Protein AF-A0A959S8U9-F1 (afdb_monomer_lite)

pLDDT: mean 96.43, std 3.21, range [74.88, 98.69]

Structure (mmCIF, N/CA/C/O backbone):
data_AF-A0A959S8U9-F1
#
_entry.id   AF-A0A959S8U9-F1
#
loop_
_atom_site.group_PDB
_atom_site.id
_atom_site.type_symbol
_atom_site.label_atom_id
_atom_site.label_alt_id
_atom_site.label_comp_id
_atom_site.label_asym_id
_atom_site.label_entity_id
_atom_site.label_seq_id
_atom_site.pdbx_PDB_ins_code
_atom_site.Cartn_x
_atom_site.Cartn_y
_atom_site.Cartn_z
_atom_site.occupancy
_atom_site.B_iso_or_equiv
_atom_site.auth_seq_id
_atom_site.auth_comp_id
_atom_site.auth_asym_id
_atom_site.auth_atom_id
_atom_site.pdbx_PDB_model_num
ATOM 1 N N . VAL A 1 1 ? 0.342 -6.848 -3.526 1.00 97.88 1 VAL A N 1
ATOM 2 C CA . VAL A 1 1 ? 1.681 -6.612 -4.113 1.00 97.88 1 VAL A CA 1
ATOM 3 C C . VAL A 1 1 ? 1.489 -6.330 -5.592 1.00 97.88 1 VAL A C 1
ATOM 5 O O . VAL A 1 1 ? 0.803 -7.133 -6.208 1.00 97.88 1 VAL A O 1
ATOM 8 N N . SER A 1 2 ? 1.954 -5.182 -6.099 1.00 98.06 2 SER A N 1
ATOM 9 C CA . SER A 1 2 ? 1.741 -4.687 -7.476 1.00 98.06 2 SER A CA 1
ATOM 10 C C . SER A 1 2 ? 0.367 -5.036 -8.079 1.00 98.06 2 SER A C 1
ATOM 12 O O . SER A 1 2 ? 0.289 -5.663 -9.133 1.00 98.06 2 SER A O 1
ATOM 14 N N . PRO A 1 3 ? -0.746 -4.691 -7.398 1.00 97.69 3 PRO A N 1
ATOM 15 C CA . PRO A 1 3 ? -2.076 -5.047 -7.876 1.00 97.69 3 PRO A CA 1
ATOM 16 C C . PRO A 1 3 ? -2.414 -4.304 -9.175 1.00 97.69 3 PRO A C 1
ATOM 18 O O . PRO A 1 3 ? -2.199 -3.095 -9.278 1.00 97.69 3 PRO A O 1
ATOM 21 N N . SER A 1 4 ? -3.020 -5.004 -10.134 1.00 97.62 4 SER A N 1
ATOM 22 C CA . SER A 1 4 ? -3.507 -4.439 -11.403 1.00 97.62 4 SER A CA 1
ATOM 23 C C . SER A 1 4 ? -4.772 -3.590 -11.207 1.00 97.62 4 SER A C 1
ATOM 25 O O . SER A 1 4 ? -5.832 -3.892 -11.743 1.00 97.62 4 SER A O 1
ATOM 27 N N . LEU A 1 5 ? -4.677 -2.517 -10.416 1.00 97.69 5 LEU A N 1
ATOM 28 C CA . LEU A 1 5 ? -5.803 -1.654 -10.023 1.00 97.69 5 LEU A CA 1
ATOM 29 C C . LEU A 1 5 ? -6.411 -0.848 -11.175 1.00 97.69 5 LEU A C 1
ATOM 31 O O . LEU A 1 5 ? -7.451 -0.233 -10.987 1.00 97.69 5 LEU A O 1
ATOM 35 N N . TRP A 1 6 ? -5.760 -0.818 -12.336 1.00 95.69 6 TRP A N 1
ATOM 36 C CA . TRP A 1 6 ? -6.275 -0.211 -13.565 1.00 95.69 6 TRP A CA 1
ATOM 37 C C . TRP A 1 6 ? -7.273 -1.117 -14.299 1.00 95.69 6 TRP A C 1
ATOM 39 O O . TRP A 1 6 ? -8.006 -0.638 -15.163 1.00 95.69 6 TRP A O 1
ATOM 49 N N . TRP A 1 7 ? -7.300 -2.414 -13.974 1.00 96.94 7 TRP A N 1
ATOM 50 C CA . TRP A 1 7 ? -8.231 -3.373 -14.561 1.00 96.94 7 TRP A CA 1
ATOM 51 C C . TRP A 1 7 ? -9.687 -2.950 -14.323 1.00 96.94 7 TRP A C 1
ATOM 53 O O . TRP A 1 7 ? -9.990 -2.306 -13.318 1.00 96.94 7 TRP A O 1
ATOM 63 N N . ASP A 1 8 ? -10.579 -3.320 -15.249 1.00 97.06 8 ASP A N 1
ATOM 64 C CA . ASP A 1 8 ? -12.016 -3.016 -15.171 1.00 97.06 8 ASP A CA 1
ATOM 65 C C . ASP A 1 8 ? -12.285 -1.515 -14.937 1.00 97.06 8 ASP A C 1
ATOM 67 O O . ASP A 1 8 ? -12.994 -1.108 -14.017 1.00 97.06 8 ASP A O 1
ATOM 71 N N . ASN A 1 9 ? -11.616 -0.666 -15.729 1.00 95.31 9 ASN A N 1
ATOM 72 C CA . ASN A 1 9 ? -11.664 0.798 -15.624 1.00 95.31 9 ASN A CA 1
ATOM 73 C C . ASN A 1 9 ? -11.380 1.341 -14.206 1.00 95.31 9 ASN A C 1
ATOM 75 O O . ASN A 1 9 ? -11.840 2.424 -13.837 1.00 95.31 9 ASN A O 1
ATOM 79 N N . GLY A 1 10 ? -10.621 0.599 -13.397 1.00 96.25 10 GLY A N 1
ATOM 80 C CA . GLY A 1 10 ? -10.313 0.956 -12.018 1.00 96.25 10 GLY A CA 1
ATOM 81 C C . GLY A 1 10 ? -11.494 0.869 -11.053 1.00 96.25 10 GLY A C 1
ATOM 82 O O . GLY A 1 10 ? -11.495 1.573 -10.039 1.00 96.25 10 GLY A O 1
ATOM 83 N N . SER A 1 11 ? -12.478 0.008 -11.329 1.00 96.31 11 SER A N 1
ATOM 84 C CA . SER A 1 11 ? -13.692 -0.153 -10.513 1.00 96.31 11 SER A CA 1
ATOM 85 C C . SER A 1 11 ? -13.409 -0.446 -9.034 1.00 96.31 11 SER A C 1
ATOM 87 O O . SER A 1 11 ? -14.137 0.006 -8.147 1.00 96.31 11 SER A O 1
ATOM 89 N N . LEU A 1 12 ? -12.325 -1.170 -8.736 1.00 94.56 12 LEU A N 1
ATOM 90 C CA . LEU A 1 12 ? -11.928 -1.449 -7.358 1.00 94.56 12 LEU A CA 1
ATOM 91 C C . LEU A 1 12 ? -11.465 -0.176 -6.641 1.00 94.56 12 LEU A C 1
ATOM 93 O O . LEU A 1 12 ? -11.893 0.091 -5.517 1.00 94.56 12 LEU A O 1
ATOM 97 N N . VAL A 1 13 ? -10.606 0.624 -7.281 1.00 96.19 13 VAL A N 1
ATOM 98 C CA . VAL A 1 13 ? -10.060 1.825 -6.638 1.00 96.19 13 VAL A CA 1
ATOM 99 C C . VAL A 1 13 ? -11.093 2.942 -6.543 1.00 96.19 13 VAL A C 1
ATOM 101 O O . VAL A 1 13 ? -11.074 3.699 -5.575 1.00 96.19 13 VAL A O 1
ATOM 104 N N . SER A 1 14 ? -12.037 3.018 -7.488 1.00 96.44 14 SER A N 1
ATOM 105 C CA . SER A 1 14 ? -13.134 3.991 -7.434 1.00 96.44 14 SER A CA 1
ATOM 106 C C . SER A 1 14 ? -14.087 3.741 -6.262 1.00 96.44 14 SER A C 1
ATOM 108 O O . SER A 1 14 ? -14.673 4.687 -5.748 1.00 96.44 14 SER A O 1
ATOM 110 N N . ARG A 1 15 ? -14.215 2.487 -5.810 1.00 96.94 15 ARG A N 1
ATOM 111 C CA . ARG A 1 15 ? -15.078 2.083 -4.685 1.00 96.94 15 ARG A CA 1
ATOM 112 C C . ARG A 1 15 ? -14.350 2.022 -3.342 1.00 96.94 15 ARG A C 1
ATOM 114 O O . ARG A 1 15 ? -15.001 1.852 -2.315 1.00 96.94 15 ARG A O 1
ATOM 121 N N . ALA A 1 16 ? -13.021 2.143 -3.325 1.00 96.31 16 ALA A N 1
ATOM 122 C CA . ALA A 1 16 ? -12.214 1.947 -2.120 1.00 96.31 16 ALA A CA 1
ATOM 123 C C . ALA A 1 16 ? -12.636 2.876 -0.970 1.00 96.31 16 ALA A C 1
ATOM 125 O O . ALA A 1 16 ? -12.793 2.422 0.162 1.00 96.31 16 ALA A O 1
ATOM 126 N N . SER A 1 17 ? -12.884 4.155 -1.265 1.00 96.19 17 SER A N 1
ATOM 127 C CA . SER A 1 17 ? -13.349 5.129 -0.273 1.00 96.19 17 SER A CA 1
ATOM 128 C C . SER A 1 17 ? -14.691 4.743 0.347 1.00 96.19 17 SER A C 1
ATOM 130 O O . SER A 1 17 ? -14.840 4.823 1.564 1.00 96.19 17 SER A O 1
ATOM 132 N N . ASP A 1 18 ? -15.652 4.301 -0.466 1.00 96.88 18 ASP A N 1
ATOM 133 C CA . ASP A 1 18 ? -16.986 3.920 0.010 1.00 96.88 18 ASP A CA 1
ATOM 134 C C . ASP A 1 18 ? -16.933 2.641 0.845 1.00 96.88 18 ASP A C 1
ATOM 136 O O . ASP A 1 18 ? -17.555 2.566 1.904 1.00 96.88 18 ASP A O 1
ATOM 140 N N . ILE A 1 19 ? -16.122 1.665 0.423 1.00 94.88 19 ILE A N 1
ATOM 141 C CA . ILE A 1 19 ? -15.886 0.431 1.180 1.00 94.88 19 ILE A CA 1
ATOM 142 C C . ILE A 1 19 ? -15.316 0.763 2.562 1.00 94.88 19 ILE A C 1
ATOM 144 O O . ILE A 1 19 ? -15.880 0.323 3.564 1.00 94.88 19 ILE A O 1
ATOM 148 N N . LEU A 1 20 ? -14.255 1.575 2.628 1.00 95.69 20 LEU A N 1
ATOM 149 C CA . LEU A 1 20 ? -13.613 1.952 3.891 1.00 95.69 20 LEU A CA 1
ATOM 150 C C . LEU A 1 20 ? -14.571 2.711 4.821 1.00 95.69 20 LEU A C 1
ATOM 152 O O . LEU A 1 20 ? -14.665 2.383 6.001 1.00 95.69 20 LEU A O 1
ATOM 156 N N . LYS A 1 21 ? -15.345 3.666 4.289 1.00 95.25 21 LYS A N 1
ATOM 157 C CA . LYS A 1 21 ? -16.351 4.412 5.069 1.00 95.25 21 LYS A CA 1
ATOM 158 C C . LYS A 1 21 ? -17.482 3.525 5.583 1.00 95.25 21 LYS A C 1
ATOM 160 O O . LYS A 1 21 ? -17.973 3.747 6.684 1.00 95.25 21 LYS A O 1
ATOM 165 N N . SER A 1 22 ? -17.904 2.538 4.792 1.00 95.81 22 SER A N 1
ATOM 166 C CA . SER A 1 22 ? -18.996 1.625 5.156 1.00 95.81 22 SER A CA 1
ATOM 167 C C . SER A 1 22 ? -18.613 0.590 6.219 1.00 95.81 22 SER A C 1
ATOM 169 O O . SER A 1 22 ? -19.487 -0.105 6.732 1.00 95.81 22 SER A O 1
ATOM 171 N N . ARG A 1 23 ? -17.319 0.475 6.548 1.00 93.62 23 ARG A N 1
ATOM 172 C CA . ARG A 1 23 ? -16.763 -0.531 7.464 1.00 93.62 23 ARG A CA 1
ATOM 173 C C . ARG A 1 23 ? -15.924 0.131 8.571 1.00 93.62 23 ARG A C 1
ATOM 175 O O . ARG A 1 23 ? -14.718 -0.107 8.652 1.00 93.62 23 ARG A O 1
ATOM 182 N N . PRO A 1 24 ? -16.522 0.974 9.433 1.00 87.81 24 PRO A N 1
ATOM 183 C CA . PRO A 1 24 ? -15.790 1.665 10.502 1.00 87.81 24 PRO A CA 1
ATOM 184 C C . PRO A 1 24 ? -15.222 0.710 11.567 1.00 87.81 24 PRO A C 1
ATOM 186 O O . PRO A 1 24 ? -14.287 1.064 12.283 1.00 87.81 24 PRO A O 1
ATOM 189 N N . ASP A 1 25 ? -15.778 -0.496 11.659 1.00 92.06 25 ASP A N 1
ATOM 190 C CA . ASP A 1 25 ? -15.401 -1.589 12.553 1.00 92.06 25 ASP A CA 1
ATOM 191 C C . ASP A 1 25 ? -14.391 -2.570 11.931 1.00 92.06 25 ASP A C 1
ATOM 193 O O . ASP A 1 25 ? -14.061 -3.584 12.544 1.00 92.06 25 ASP A O 1
ATOM 197 N N . MET A 1 26 ? -13.878 -2.283 10.728 1.00 93.62 26 MET A N 1
ATOM 198 C CA . MET A 1 26 ? -12.856 -3.100 10.072 1.00 93.62 26 MET A CA 1
ATOM 199 C C . MET A 1 26 ? -11.597 -3.201 10.954 1.00 93.62 26 MET A C 1
ATOM 201 O O . MET A 1 26 ? -11.035 -2.192 11.389 1.00 93.62 26 MET A O 1
ATOM 205 N N . THR A 1 27 ? -11.147 -4.428 11.215 1.00 95.25 27 THR A 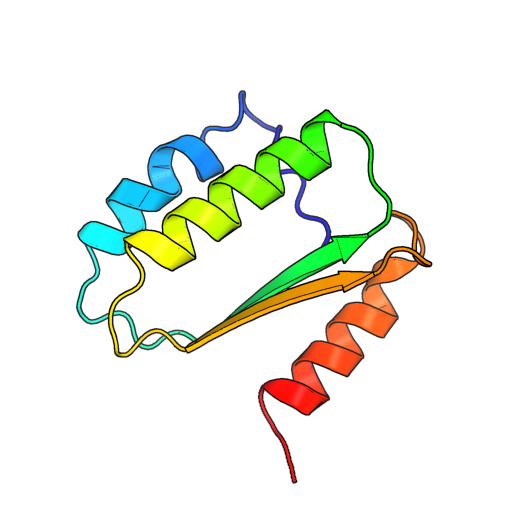N 1
ATOM 206 C CA . THR A 1 27 ? -9.958 -4.748 12.040 1.00 95.25 27 THR A CA 1
ATOM 207 C C . THR A 1 27 ? -8.859 -5.443 11.235 1.00 95.25 27 THR A C 1
ATOM 209 O O . THR A 1 27 ? -7.796 -5.803 11.751 1.00 95.25 27 THR A O 1
ATOM 212 N N . GLU A 1 28 ? -9.116 -5.640 9.948 1.00 94.25 28 GLU A N 1
ATOM 213 C CA . GLU A 1 28 ? -8.264 -6.331 9.010 1.00 94.25 28 GLU A CA 1
ATOM 214 C C . GLU A 1 28 ? -6.930 -5.597 8.836 1.00 94.25 28 GLU A C 1
ATOM 216 O O . GLU A 1 28 ? -6.835 -4.365 8.853 1.00 94.25 28 GLU A O 1
ATOM 221 N N . ARG A 1 29 ? -5.875 -6.394 8.644 1.00 96.25 29 ARG A N 1
ATOM 222 C CA . ARG A 1 29 ? -4.534 -5.898 8.355 1.00 96.25 29 ARG A CA 1
ATOM 223 C C . ARG A 1 29 ? -4.319 -5.868 6.845 1.00 96.25 29 ARG A C 1
ATOM 225 O O . ARG A 1 29 ? -4.415 -6.917 6.211 1.00 96.25 29 ARG A O 1
ATOM 232 N N . VAL A 1 30 ? -3.988 -4.711 6.276 1.00 96.94 30 VAL A N 1
ATOM 233 C CA . VAL A 1 30 ? -3.813 -4.552 4.820 1.00 96.94 30 VAL A CA 1
ATOM 234 C C . VAL A 1 30 ? -2.391 -4.119 4.480 1.00 96.94 30 VAL A C 1
ATOM 236 O O . VAL A 1 30 ? -1.919 -3.079 4.927 1.00 96.94 30 VAL A O 1
ATOM 239 N N . TYR A 1 31 ? -1.705 -4.895 3.646 1.00 98.44 31 TYR A N 1
ATOM 240 C CA . TYR A 1 31 ? -0.367 -4.565 3.159 1.00 98.44 31 TYR A CA 1
ATOM 241 C C . TYR A 1 31 ? -0.406 -4.227 1.667 1.00 98.44 31 TYR A C 1
ATOM 243 O O . TYR A 1 31 ? -0.756 -5.063 0.828 1.00 98.44 31 TYR A O 1
ATOM 251 N N . LEU A 1 32 ? -0.035 -2.992 1.337 1.00 98.56 32 LEU A N 1
ATOM 252 C CA . LEU A 1 32 ? 0.058 -2.483 -0.024 1.00 98.56 32 LEU A CA 1
ATOM 253 C C . LEU A 1 32 ? 1.534 -2.350 -0.404 1.00 98.56 32 LEU A C 1
ATOM 255 O O . LEU A 1 32 ? 2.324 -1.752 0.321 1.00 98.56 32 LEU A O 1
ATOM 259 N N . ALA A 1 33 ? 1.901 -2.886 -1.562 1.00 98.69 33 ALA A N 1
ATOM 260 C CA . ALA A 1 33 ? 3.250 -2.772 -2.100 1.00 98.69 33 ALA A CA 1
ATOM 261 C C . ALA A 1 33 ? 3.198 -2.520 -3.599 1.00 98.69 33 ALA A C 1
ATOM 263 O O . ALA A 1 33 ? 2.326 -3.082 -4.272 1.00 98.69 33 ALA A O 1
ATOM 264 N N . LEU A 1 34 ? 4.126 -1.704 -4.090 1.00 98.69 34 LEU A N 1
ATOM 265 C CA . LEU A 1 34 ? 4.240 -1.311 -5.492 1.00 98.69 34 LEU A CA 1
ATOM 266 C C . LEU A 1 34 ? 5.707 -1.317 -5.916 1.00 98.69 34 LEU A C 1
ATOM 268 O O . LEU A 1 34 ? 6.546 -0.801 -5.180 1.00 98.69 34 LEU A O 1
ATOM 272 N N . GLY A 1 35 ? 5.988 -1.897 -7.077 1.00 98.62 35 GLY A N 1
ATOM 273 C CA . GLY A 1 35 ? 7.317 -1.881 -7.683 1.00 98.62 35 GLY A CA 1
ATOM 274 C C . GLY A 1 35 ? 7.545 -0.612 -8.491 1.00 98.62 35 GLY A C 1
ATOM 275 O O . GLY A 1 35 ? 6.712 0.297 -8.500 1.00 98.62 35 GLY A O 1
ATOM 276 N N . GLU A 1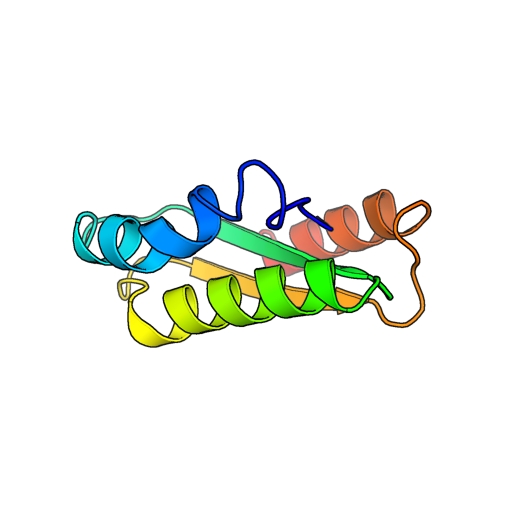 36 ? 8.636 -0.574 -9.237 1.00 98.25 36 GLU A N 1
ATOM 277 C CA . GLU A 1 36 ? 8.765 0.310 -10.383 1.00 98.25 36 GLU A CA 1
ATOM 278 C C . GLU A 1 36 ? 7.826 -0.176 -11.500 1.00 98.25 36 GLU A C 1
ATOM 280 O O . GLU A 1 36 ? 8.083 -1.151 -12.208 1.00 98.25 36 GLU A O 1
ATOM 285 N N . GLU A 1 37 ? 6.675 0.489 -11.600 1.00 97.69 37 GLU A N 1
ATOM 286 C CA . GLU A 1 37 ? 5.579 0.143 -12.504 1.00 97.69 37 GLU A CA 1
ATOM 287 C C . GLU A 1 37 ? 5.273 1.283 -13.485 1.00 97.69 37 GLU A C 1
ATOM 289 O O . GLU A 1 37 ? 5.640 2.444 -13.288 1.00 97.69 37 GLU A O 1
ATOM 294 N N . GLY A 1 38 ? 4.511 0.972 -14.535 1.00 96.44 38 GLY A N 1
ATOM 295 C CA . GLY A 1 38 ? 4.006 1.982 -15.463 1.00 96.44 38 GLY A CA 1
ATOM 296 C C . GLY A 1 38 ? 3.049 2.992 -14.810 1.00 96.44 38 GLY A C 1
ATOM 297 O O . GLY A 1 38 ? 2.404 2.721 -13.793 1.00 96.44 38 GLY A O 1
ATOM 298 N N . LYS A 1 39 ? 2.886 4.156 -15.458 1.00 96.94 39 LYS A N 1
ATOM 299 C CA . LYS A 1 39 ? 2.078 5.291 -14.961 1.00 96.94 39 LYS A CA 1
ATOM 300 C C . LYS A 1 39 ? 0.670 4.904 -14.495 1.00 96.94 39 LYS A C 1
ATOM 302 O O . LYS A 1 39 ? 0.201 5.426 -13.492 1.00 96.94 39 LYS A O 1
ATOM 307 N N . GLU A 1 40 ? -0.012 4.011 -15.208 1.00 95.44 40 GLU A N 1
ATOM 308 C CA . GLU A 1 40 ? -1.383 3.613 -14.861 1.00 95.44 40 GLU A CA 1
ATOM 309 C C . GLU A 1 40 ? -1.448 2.766 -13.582 1.00 95.44 40 GLU A C 1
ATOM 311 O O . GLU A 1 40 ? -2.332 2.967 -12.748 1.00 95.44 40 GLU A O 1
ATOM 316 N N . MET A 1 41 ? -0.470 1.883 -13.361 1.00 97.31 41 MET A N 1
ATOM 317 C CA . MET A 1 41 ? -0.362 1.127 -12.111 1.00 97.31 41 MET A CA 1
ATOM 318 C C . MET A 1 41 ? -0.012 2.034 -10.930 1.00 97.31 41 MET A C 1
ATOM 320 O O . MET A 1 41 ? -0.643 1.924 -9.875 1.00 97.31 41 MET A O 1
ATOM 324 N N . ALA A 1 42 ? 0.921 2.970 -11.126 1.00 97.62 42 ALA A N 1
ATOM 325 C CA . ALA A 1 42 ? 1.279 3.958 -10.111 1.00 97.62 42 ALA A CA 1
ATOM 326 C C . ALA A 1 42 ? 0.067 4.809 -9.694 1.00 97.62 42 ALA A C 1
ATOM 328 O O . ALA A 1 42 ? -0.264 4.860 -8.510 1.00 97.62 42 ALA A O 1
ATOM 329 N N . LYS A 1 43 ? -0.684 5.364 -10.658 1.00 97.38 43 LYS A N 1
ATOM 330 C CA . LYS A 1 43 ? -1.920 6.126 -10.388 1.00 97.38 43 LYS A CA 1
ATOM 331 C C . LYS A 1 43 ? -2.964 5.310 -9.625 1.00 97.38 43 LYS A C 1
ATOM 333 O O . LYS A 1 43 ? -3.619 5.831 -8.721 1.00 97.38 43 LYS A O 1
ATOM 338 N N . GLY A 1 44 ? -3.152 4.040 -9.994 1.00 97.81 44 GLY A N 1
ATOM 339 C CA . GLY A 1 44 ? -4.067 3.140 -9.293 1.00 97.81 44 GLY A CA 1
ATOM 340 C C . GLY A 1 44 ? -3.677 2.974 -7.823 1.00 97.81 44 GLY A C 1
ATOM 341 O O . GLY A 1 44 ? -4.518 3.115 -6.935 1.00 97.81 44 GLY A O 1
ATOM 342 N N . MET A 1 45 ? -2.390 2.751 -7.550 1.00 98.25 45 MET A N 1
ATOM 343 C CA . MET A 1 45 ? -1.887 2.637 -6.181 1.00 98.25 45 MET A CA 1
ATOM 344 C C . MET A 1 45 ? -1.998 3.953 -5.406 1.00 98.25 45 MET A C 1
ATOM 346 O O . MET A 1 45 ? -2.450 3.944 -4.265 1.00 98.25 45 MET A O 1
ATOM 350 N N . GLU A 1 46 ? -1.650 5.089 -6.012 1.00 97.94 46 GLU A N 1
ATOM 351 C CA . GLU A 1 46 ? -1.759 6.413 -5.382 1.00 97.94 46 GLU A CA 1
ATOM 352 C C . GLU A 1 46 ? -3.189 6.710 -4.918 1.00 97.94 46 GLU A C 1
ATOM 354 O O . GLU A 1 46 ? -3.401 7.184 -3.795 1.00 97.94 46 GLU A O 1
ATOM 359 N N . ARG A 1 47 ? -4.184 6.383 -5.753 1.00 98.00 47 ARG A N 1
ATOM 360 C CA . ARG A 1 47 ? -5.606 6.521 -5.410 1.00 98.00 47 ARG A CA 1
ATOM 361 C C . ARG A 1 47 ? -5.993 5.615 -4.244 1.00 98.00 47 ARG A C 1
ATOM 363 O O . ARG A 1 47 ? -6.657 6.080 -3.318 1.00 98.00 47 ARG A O 1
ATOM 370 N N . LEU A 1 48 ? -5.544 4.359 -4.249 1.00 98.38 48 LEU A N 1
ATOM 371 C CA . LEU A 1 48 ? -5.826 3.418 -3.164 1.00 98.38 48 LEU A CA 1
ATOM 372 C C . LEU A 1 48 ? -5.198 3.880 -1.843 1.00 98.38 48 LEU A C 1
ATOM 374 O O . LEU A 1 48 ? -5.885 3.955 -0.828 1.00 98.38 48 LEU A O 1
ATOM 378 N N . VAL A 1 49 ? -3.919 4.259 -1.861 1.00 98.38 49 VAL A N 1
ATOM 379 C CA . VAL A 1 49 ? -3.208 4.787 -0.686 1.00 98.38 49 VAL A CA 1
ATOM 380 C C . VAL A 1 49 ? -3.902 6.039 -0.156 1.00 98.38 49 VAL A C 1
ATOM 382 O O . VAL A 1 49 ? -4.059 6.189 1.053 1.00 98.38 49 VAL A O 1
ATOM 385 N N . SER A 1 50 ? -4.361 6.922 -1.044 1.00 98.25 50 SER A N 1
ATOM 386 C CA . SER A 1 50 ? -5.113 8.121 -0.661 1.00 98.25 50 SER A CA 1
ATOM 387 C C . SER A 1 50 ? -6.440 7.780 0.022 1.00 98.25 50 SER A C 1
ATOM 389 O O . SER A 1 50 ? -6.762 8.395 1.037 1.00 98.25 50 SER A O 1
ATOM 391 N N . ALA A 1 51 ? -7.171 6.774 -0.468 1.00 97.62 51 ALA A N 1
ATOM 392 C CA . ALA A 1 51 ? -8.402 6.301 0.166 1.00 97.62 51 ALA A CA 1
ATOM 393 C C . ALA A 1 51 ? -8.139 5.749 1.578 1.00 97.62 51 ALA A C 1
ATOM 395 O O . ALA A 1 51 ? -8.831 6.133 2.519 1.00 97.62 51 ALA A O 1
ATOM 396 N N . PHE A 1 52 ? -7.098 4.927 1.757 1.00 97.56 52 PHE A N 1
ATOM 397 C CA . PHE A 1 52 ? -6.701 4.436 3.083 1.00 97.56 52 PHE A CA 1
ATOM 398 C C . PHE A 1 52 ? -6.299 5.577 4.028 1.00 97.56 52 PHE A C 1
ATOM 400 O O . PHE A 1 52 ? -6.773 5.618 5.159 1.00 97.56 52 PHE A O 1
ATOM 407 N N . LYS A 1 53 ? -5.503 6.554 3.572 1.00 97.12 53 LYS A N 1
ATOM 408 C CA . LYS A 1 53 ? -5.124 7.721 4.395 1.00 97.12 53 LYS A CA 1
ATOM 409 C C . LYS A 1 53 ? -6.325 8.538 4.872 1.00 97.12 53 LYS A C 1
ATOM 411 O O . LYS A 1 53 ? -6.285 9.068 5.975 1.00 97.12 53 LYS A O 1
ATOM 416 N N . GLN A 1 54 ? -7.351 8.681 4.036 1.00 96.75 54 GLN A N 1
ATOM 417 C CA . GLN A 1 54 ? -8.497 9.547 4.323 1.00 96.75 54 GLN A CA 1
ATOM 418 C C . GLN A 1 54 ? -9.635 8.834 5.057 1.00 96.75 54 GLN A C 1
ATOM 420 O O . GLN A 1 54 ? -10.421 9.491 5.740 1.00 96.75 54 GLN A O 1
ATOM 425 N N . HIS A 1 55 ? -9.786 7.523 4.861 1.00 96.50 55 HIS A N 1
ATOM 426 C CA . HIS A 1 55 ? -11.011 6.812 5.234 1.00 96.50 55 HIS A CA 1
ATOM 427 C C . HIS A 1 55 ? -10.787 5.511 6.004 1.00 96.50 55 HIS A C 1
ATOM 429 O O . HIS A 1 55 ? -11.771 4.934 6.461 1.00 96.50 55 HIS A O 1
ATOM 435 N N . ALA A 1 56 ? -9.549 5.031 6.165 1.00 95.25 56 ALA A N 1
ATOM 436 C CA . ALA A 1 56 ? -9.315 3.872 7.019 1.00 95.25 56 ALA A CA 1
ATOM 437 C C . ALA A 1 56 ? -9.698 4.204 8.469 1.00 95.25 56 ALA A C 1
ATOM 439 O O . ALA A 1 56 ? -9.246 5.203 9.031 1.00 95.25 56 ALA A O 1
ATOM 440 N N . GLY A 1 57 ? -10.541 3.359 9.065 1.00 94.00 57 GLY A N 1
ATOM 441 C CA . GLY A 1 57 ? -10.910 3.475 10.471 1.00 94.00 57 GLY A CA 1
ATOM 442 C C . GLY A 1 57 ? -9.701 3.284 11.401 1.00 94.00 57 GLY A C 1
ATOM 443 O O . GLY A 1 57 ? -8.705 2.676 11.006 1.00 94.00 57 GLY A O 1
ATOM 444 N N . PRO A 1 58 ? -9.778 3.750 12.659 1.00 92.88 58 PRO A N 1
ATOM 445 C CA . PRO A 1 58 ? -8.655 3.704 13.603 1.00 92.88 58 PRO A CA 1
ATOM 446 C C . PRO A 1 58 ? -8.196 2.278 13.947 1.00 92.88 58 PRO A C 1
ATOM 448 O O . PRO A 1 58 ? -7.047 2.071 14.330 1.00 92.88 58 PRO A O 1
ATOM 451 N N . SER A 1 59 ? -9.081 1.291 13.793 1.00 94.38 59 SER A N 1
ATOM 452 C CA . SER A 1 59 ? -8.791 -0.128 14.020 1.00 94.38 59 SER A CA 1
ATOM 453 C C . SER A 1 59 ? -8.125 -0.817 12.823 1.00 94.38 59 SER A C 1
ATOM 455 O O . SER A 1 59 ? -7.603 -1.925 12.965 1.00 94.38 59 SER A O 1
ATOM 457 N N . VAL A 1 60 ? -8.101 -0.169 11.654 1.00 95.75 60 VAL A N 1
ATOM 458 C CA . VAL A 1 60 ? -7.505 -0.714 10.433 1.00 95.75 60 VAL A CA 1
ATOM 459 C C . VAL A 1 60 ? -5.999 -0.516 10.486 1.00 95.75 60 VAL A C 1
ATOM 461 O O . VAL A 1 60 ? -5.494 0.602 10.376 1.00 95.75 60 VAL A O 1
ATOM 464 N N . LYS A 1 61 ? -5.253 -1.614 10.593 1.00 95.75 61 LYS A N 1
ATOM 465 C CA . LYS A 1 61 ? -3.790 -1.571 10.495 1.00 95.75 61 LYS A CA 1
ATOM 466 C C . LYS A 1 61 ? -3.388 -1.758 9.045 1.00 95.75 61 LYS A C 1
ATOM 468 O O . LYS A 1 61 ? -3.647 -2.807 8.459 1.00 95.75 61 LYS A O 1
ATOM 473 N N . TRP A 1 62 ? -2.735 -0.768 8.461 1.00 97.25 62 TRP A N 1
ATOM 474 C CA . TRP A 1 62 ? -2.330 -0.862 7.070 1.00 97.25 62 TRP A CA 1
ATOM 475 C C . TRP A 1 62 ? -0.959 -0.245 6.822 1.00 97.25 62 TRP A C 1
ATOM 477 O O . TRP A 1 62 ? -0.509 0.633 7.556 1.00 97.25 62 TRP A O 1
ATOM 487 N N . TRP A 1 63 ? -0.298 -0.729 5.775 1.00 98.19 63 TRP A N 1
ATOM 488 C CA . TRP A 1 63 ? 1.028 -0.281 5.362 1.00 98.19 63 TRP A CA 1
ATOM 489 C C . TRP A 1 63 ? 1.060 -0.075 3.856 1.00 98.19 63 TRP A C 1
ATOM 491 O O . TRP A 1 63 ? 0.429 -0.821 3.106 1.00 98.19 63 TRP A O 1
ATOM 501 N N . TYR A 1 64 ? 1.853 0.899 3.425 1.00 98.50 64 TYR A N 1
ATOM 502 C CA . TYR A 1 64 ? 2.244 1.067 2.034 1.00 98.50 64 TYR A CA 1
ATOM 503 C C . TYR A 1 64 ? 3.769 1.085 1.937 1.00 98.50 64 TYR A C 1
ATOM 505 O O . TYR A 1 64 ? 4.412 1.875 2.627 1.00 98.50 64 TYR A O 1
ATOM 513 N N . VAL A 1 65 ? 4.336 0.213 1.100 1.00 98.62 65 VAL A N 1
ATOM 514 C CA . VAL A 1 65 ? 5.787 0.099 0.903 1.00 98.62 65 VAL A CA 1
ATOM 515 C C . VAL A 1 65 ? 6.123 0.119 -0.595 1.00 98.62 65 VAL A C 1
ATOM 517 O O . VAL A 1 65 ? 5.743 -0.813 -1.308 1.00 98.62 65 VAL A O 1
ATOM 520 N N . PRO A 1 66 ? 6.822 1.153 -1.092 1.00 98.31 66 PRO A N 1
ATOM 521 C CA . PRO A 1 66 ? 7.358 1.156 -2.449 1.00 98.31 66 PRO A CA 1
ATOM 522 C C . PRO A 1 66 ? 8.638 0.307 -2.544 1.00 98.31 66 PRO A C 1
ATOM 524 O O . PRO A 1 66 ? 9.414 0.243 -1.591 1.00 98.31 66 PRO A O 1
ATOM 527 N N . PHE A 1 67 ? 8.860 -0.307 -3.704 1.00 98.50 67 PHE A N 1
ATOM 528 C CA . PHE A 1 67 ? 10.052 -1.081 -4.063 1.00 98.50 67 PHE A CA 1
ATOM 529 C C . PHE A 1 67 ? 10.603 -0.569 -5.405 1.00 98.50 67 PHE A C 1
ATOM 531 O O . PHE A 1 67 ? 10.375 -1.204 -6.433 1.00 98.50 67 PHE A O 1
ATOM 538 N N . PRO A 1 68 ? 11.267 0.600 -5.433 1.00 97.94 68 PRO A N 1
ATOM 539 C CA . PRO A 1 68 ? 11.729 1.208 -6.682 1.00 97.94 68 PRO A CA 1
ATOM 540 C C . PRO A 1 68 ? 12.821 0.391 -7.386 1.00 97.94 68 PRO A C 1
ATOM 542 O O . PRO A 1 68 ? 13.040 0.580 -8.571 1.00 97.94 68 PRO A O 1
ATOM 545 N N . GLU A 1 69 ? 13.488 -0.531 -6.692 1.00 98.25 69 GLU A N 1
ATOM 546 C CA . GLU A 1 69 ? 14.474 -1.439 -7.288 1.00 98.25 69 GLU A CA 1
ATOM 547 C C . GLU A 1 69 ? 13.844 -2.707 -7.893 1.00 98.25 69 GLU A C 1
ATOM 549 O O . GLU A 1 69 ? 14.553 -3.539 -8.459 1.00 98.25 69 GLU A O 1
ATOM 554 N N . GLU A 1 70 ? 12.528 -2.892 -7.753 1.00 98.50 70 GLU A N 1
ATOM 555 C CA . GLU A 1 70 ? 11.829 -4.104 -8.171 1.00 98.50 70 GLU A CA 1
ATOM 556 C C . GLU A 1 70 ? 10.815 -3.824 -9.272 1.00 98.50 70 GLU A C 1
ATOM 558 O O . GLU A 1 70 ? 9.953 -2.966 -9.136 1.00 98.50 70 GLU A O 1
ATOM 563 N N . SER A 1 71 ? 10.845 -4.624 -10.332 1.00 98.12 71 SER A N 1
ATOM 564 C CA . SER A 1 71 ? 9.822 -4.599 -11.379 1.00 98.12 71 SER A CA 1
ATOM 565 C C . SER A 1 71 ? 8.593 -5.430 -10.994 1.00 98.12 71 SER A C 1
ATOM 567 O O . SER A 1 71 ? 8.614 -6.203 -10.029 1.00 98.12 71 SER A O 1
ATOM 569 N N . HIS A 1 72 ? 7.557 -5.378 -11.837 1.00 97.94 72 HIS A N 1
ATOM 570 C CA . HIS A 1 72 ? 6.390 -6.261 -11.743 1.00 97.94 72 HIS A CA 1
ATOM 571 C C . HIS A 1 72 ? 6.759 -7.744 -11.580 1.00 97.94 72 HIS A C 1
ATOM 573 O O . HIS A 1 72 ? 6.127 -8.475 -10.818 1.00 97.94 72 HIS A O 1
ATOM 579 N N . ALA A 1 73 ? 7.804 -8.195 -12.282 1.00 97.88 73 ALA A N 1
ATOM 580 C CA . ALA A 1 73 ? 8.220 -9.593 -12.291 1.00 97.88 73 ALA A CA 1
ATOM 581 C C . ALA A 1 73 ? 9.025 -10.002 -11.047 1.00 97.88 73 ALA A C 1
ATOM 583 O O . ALA A 1 73 ? 9.085 -11.188 -10.724 1.00 97.88 73 ALA A O 1
ATOM 584 N N . THR A 1 74 ? 9.658 -9.054 -10.351 1.00 98.38 74 THR A N 1
ATOM 585 C CA . THR A 1 74 ? 10.653 -9.359 -9.306 1.00 98.38 74 THR A CA 1
ATOM 586 C C . THR A 1 74 ? 10.164 -9.031 -7.892 1.00 98.38 74 THR A C 1
ATOM 588 O O . THR A 1 74 ? 10.585 -9.671 -6.925 1.00 98.38 74 THR A O 1
ATOM 591 N N . ILE A 1 75 ? 9.182 -8.134 -7.761 1.00 98.62 75 ILE A N 1
ATOM 592 C CA . ILE A 1 75 ? 8.717 -7.607 -6.471 1.00 98.62 75 ILE A CA 1
ATOM 593 C C . ILE A 1 75 ? 8.170 -8.655 -5.490 1.00 98.62 75 ILE A C 1
ATOM 595 O O . ILE A 1 75 ? 8.294 -8.473 -4.275 1.00 98.62 75 ILE A O 1
ATOM 599 N N . LEU A 1 76 ? 7.551 -9.740 -5.976 1.00 98.44 76 LEU A N 1
ATOM 600 C CA . LEU A 1 76 ? 6.693 -10.608 -5.157 1.00 98.44 76 LEU A CA 1
ATOM 601 C C . LEU A 1 76 ? 7.370 -11.088 -3.867 1.00 98.44 76 LEU A C 1
ATOM 603 O O . LEU A 1 76 ? 6.862 -10.840 -2.773 1.00 98.44 76 LEU A O 1
ATOM 607 N N . HIS A 1 77 ? 8.519 -11.751 -3.987 1.00 98.44 77 HIS A N 1
ATOM 608 C CA . HIS A 1 77 ? 9.184 -12.371 -2.841 1.00 98.44 77 HIS A CA 1
ATOM 609 C C . HIS A 1 77 ? 9.652 -11.331 -1.815 1.00 98.44 77 HIS A C 1
ATOM 611 O O . HIS A 1 77 ? 9.476 -11.531 -0.612 1.00 98.44 77 HIS A O 1
ATOM 617 N N . ARG A 1 78 ? 10.186 -10.191 -2.272 1.00 98.31 78 ARG A N 1
ATOM 618 C CA . ARG A 1 78 ? 10.666 -9.124 -1.381 1.00 98.31 78 ARG A CA 1
ATOM 619 C C . ARG A 1 78 ? 9.534 -8.419 -0.650 1.00 98.31 78 ARG A C 1
ATOM 621 O O . ARG A 1 78 ? 9.629 -8.211 0.559 1.00 98.31 78 ARG A O 1
ATOM 628 N N . ALA A 1 79 ? 8.457 -8.092 -1.358 1.00 98.62 79 ALA A N 1
ATOM 629 C CA . ALA A 1 79 ? 7.298 -7.448 -0.755 1.00 98.62 79 ALA A CA 1
ATOM 630 C C . ALA A 1 79 ? 6.615 -8.352 0.276 1.00 98.62 79 ALA A C 1
ATOM 632 O O . ALA A 1 79 ? 6.260 -7.890 1.359 1.00 98.62 79 ALA A O 1
ATOM 633 N N . VAL A 1 80 ? 6.480 -9.649 -0.015 1.00 98.25 80 VAL A N 1
ATOM 634 C CA . VAL A 1 80 ? 5.911 -10.611 0.942 1.00 98.25 80 VAL A CA 1
ATOM 635 C C . VAL A 1 80 ? 6.805 -10.762 2.173 1.00 98.25 80 VAL A C 1
ATOM 637 O O . VAL A 1 80 ? 6.301 -10.723 3.294 1.00 98.25 80 VAL A O 1
ATOM 640 N N . TYR A 1 81 ? 8.124 -10.866 1.995 1.00 98.00 81 TYR A N 1
ATOM 641 C CA . TYR A 1 81 ? 9.047 -10.923 3.129 1.00 98.00 81 TYR A CA 1
ATOM 642 C C . TYR A 1 81 ? 8.938 -9.670 4.007 1.00 98.00 81 TYR A C 1
ATOM 644 O O . TYR A 1 81 ? 8.777 -9.773 5.224 1.00 98.00 81 TYR A O 1
ATOM 652 N N . LYS A 1 82 ? 8.904 -8.481 3.390 1.00 98.19 82 LYS A N 1
ATOM 653 C CA . LYS A 1 82 ? 8.731 -7.218 4.116 1.00 98.19 82 LYS A CA 1
ATOM 654 C C . LYS A 1 82 ? 7.399 -7.141 4.863 1.00 98.19 82 LYS A C 1
ATOM 656 O O . LYS A 1 82 ? 7.344 -6.591 5.963 1.00 98.19 82 LYS A O 1
ATOM 661 N N . ALA A 1 83 ? 6.332 -7.697 4.291 1.00 97.88 83 ALA A N 1
ATOM 662 C CA . ALA A 1 83 ? 5.046 -7.796 4.969 1.00 97.88 83 ALA A CA 1
ATOM 663 C C . ALA A 1 83 ? 5.158 -8.627 6.254 1.00 97.88 83 ALA A C 1
ATOM 665 O O . ALA A 1 83 ? 4.638 -8.205 7.283 1.00 97.88 83 ALA A O 1
ATOM 666 N N . PHE A 1 84 ? 5.877 -9.756 6.240 1.00 96.94 84 PHE A N 1
ATOM 667 C CA . PHE A 1 84 ? 6.092 -10.549 7.455 1.00 96.94 84 PHE A CA 1
ATOM 668 C C . PHE A 1 84 ? 6.875 -9.786 8.527 1.00 96.94 84 PHE A C 1
ATOM 670 O O . PHE A 1 84 ? 6.454 -9.813 9.683 1.00 96.94 84 PHE A O 1
ATOM 677 N N . GLU A 1 85 ? 7.935 -9.060 8.156 1.00 96.81 85 GLU A N 1
ATOM 678 C CA . GLU A 1 85 ? 8.691 -8.219 9.101 1.00 96.81 85 GLU A CA 1
ATOM 679 C C . GLU A 1 85 ? 7.807 -7.160 9.779 1.00 96.81 85 GLU A C 1
ATOM 681 O O . GLU A 1 85 ? 7.939 -6.912 10.974 1.00 96.81 85 GLU A O 1
ATOM 686 N N . LEU A 1 86 ? 6.905 -6.528 9.019 1.00 96.19 86 LEU A 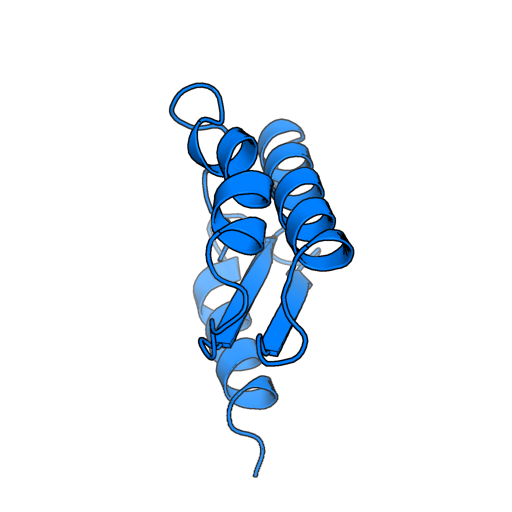N 1
ATOM 687 C CA . LEU A 1 86 ? 6.049 -5.447 9.518 1.00 96.19 86 LEU A CA 1
ATOM 688 C C . LEU A 1 86 ? 4.828 -5.952 10.287 1.00 96.19 86 LEU A C 1
ATOM 690 O O . LEU A 1 86 ? 4.422 -5.351 11.280 1.00 96.19 86 LEU A O 1
ATOM 694 N N . MET A 1 87 ? 4.200 -7.021 9.800 1.00 94.31 87 MET A N 1
ATOM 695 C CA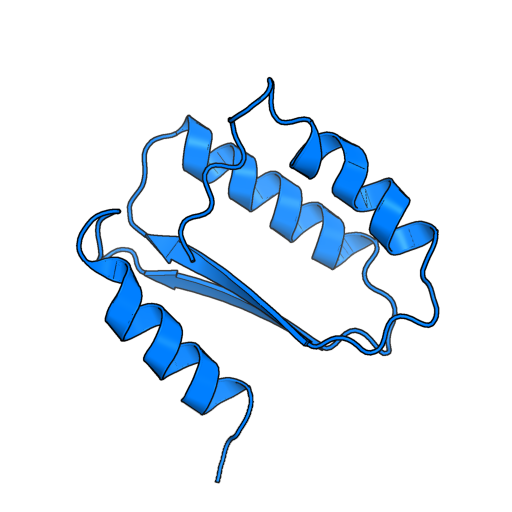 . MET A 1 87 ? 2.936 -7.513 10.344 1.00 94.31 87 MET A CA 1
ATOM 696 C C . MET A 1 87 ? 3.150 -8.437 11.540 1.00 94.31 87 MET A C 1
ATOM 698 O O . MET A 1 87 ? 2.254 -8.521 12.381 1.00 94.31 87 MET A O 1
ATOM 702 N N . ASN A 1 88 ? 4.300 -9.114 11.612 1.00 92.19 88 ASN A N 1
ATOM 703 C CA . ASN A 1 88 ? 4.654 -10.052 12.675 1.00 92.19 88 ASN A CA 1
ATOM 704 C C . ASN A 1 88 ? 6.103 -9.810 13.167 1.00 92.19 88 ASN A C 1
ATOM 706 O O . ASN A 1 88 ? 6.942 -10.709 13.051 1.00 92.19 88 ASN A O 1
ATOM 710 N N . PRO A 1 89 ? 6.420 -8.608 13.690 1.00 84.25 89 PRO A N 1
ATOM 711 C CA . PRO A 1 89 ? 7.735 -8.336 14.260 1.00 84.25 89 PRO A CA 1
ATOM 712 C C . PRO A 1 89 ? 7.979 -9.237 15.479 1.00 84.25 89 PRO A C 1
ATOM 714 O O . PRO A 1 89 ? 7.042 -9.557 16.216 1.00 84.25 89 PRO A O 1
ATOM 717 N N . ARG A 1 90 ? 9.231 -9.662 15.659 1.00 74.88 90 ARG A N 1
ATOM 718 C CA . ARG A 1 90 ? 9.684 -10.385 16.854 1.00 74.88 90 ARG A CA 1
A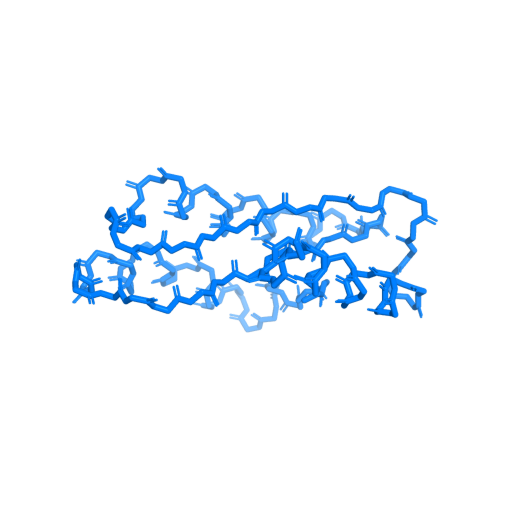TOM 719 C C . ARG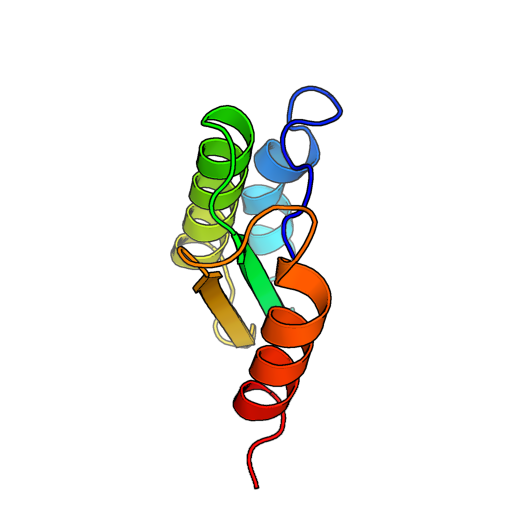 A 1 90 ? 10.058 -9.415 17.962 1.00 74.88 90 ARG A C 1
ATOM 721 O O . ARG A 1 90 ? 10.616 -8.349 17.620 1.00 74.88 90 ARG A O 1
#

Foldseek 3Di:
DLDPCPPPVNPVLVCLLVVLQVCLVDQDEEEAEHEQEDPSSVVSSVSNVVSCVVRHHPNYHYDYYYHDVDDPVGCPVVSVVVCCCVVPPD

Secondary structure (DSSP, 8-state):
----TTSGGGHHHHHHHHHHHH-TT---EEEEEEEE--HHHHHHHHHHHHHHHHH--TT-EEEEEEEEEEETTTHHHHHHHHHHHHHS--

Sequence (90 aa):
VSPSLWWDNGSLVSRASDILKSRPDMTERVYLALGEEGKEMAKGMERLVSAFKQHAGPSVKWWYVPFPEESHATILHRAVYKAFELMNPR

Radius of gyration: 13.34 Å; chains: 1; bounding box: 34×22×32 Å